Protein AF-A0A9P6K9I5-F1 (afdb_monomer)

Solvent-accessible surface area (backbone atoms only — not comparable to full-atom values): 3533 Å² total; per-residue (Å²): 133,91,85,85,80,89,81,82,86,83,64,94,39,60,72,78,50,75,47,66,47,98,84,66,46,36,39,40,39,37,32,76,61,60,37,39,37,34,30,39,56,38,80,89,80,69,43,81,41,81,77,45,78,43,115

Radius of gyration: 11.49 Å; Cα contacts (8 Å, |Δi|>4): 91; chains: 1; bounding box: 28×22×27 Å

Foldseek 3Di:
DDDDDDDPDPAPADWDDKDADPVNQKIWIDGPNRWIWIWGQDPVVRDIDTPDIHD

pLDDT: mean 87.71, std 8.24, range [53.72, 95.88]

Secondary structure (DSSP, 8-state):
-----------SS-EEEEEE-TTSSEEEEEETTS-EEEEEEETTTTEEEEEEEE-

Sequence (55 aa):
MNQVTKFDGTHEDLIHDVAFNYYGNRLATCSSDQKIKIWDYNETDGVWETNFSIK

InterPro domains:
  IPR001680 WD40 repeat [PF00400] (3-40)
  IPR001680 WD40 repeat [PS50082] (8-49)
  IPR001680 WD40 repeat [SM00320] (1-40)
  IPR015943 WD40/YVTN repeat-like-containing domain superfamily [G3DSA:2.130.10.10] (1-54)
  IPR036322 WD40-repeat-containing domain superfamily [SSF50978] (4-44)
  IPR037363 Sec13/Seh1 family [PTHR11024] (6-50)

Nearest PDB structures (foldseek):
  8adl-assembly1_L  TM=9.374E-01  e=5.306E-04  Saccharomyces cerevisiae
  3f3p-assembly2_E  TM=9.482E-01  e=7.124E-04  Saccharomyces cerevisiae
  3f3p-assembly3_J  TM=9.494E-01  e=9.018E-04  Saccharomyces cerevisiae
  8adl-assembly1_E  TM=9.364E-01  e=7.557E-04  Saccharomyces cerevisiae
  3f3g-assembly1_F  TM=9.437E-01  e=9.565E-04  Saccharomyces cerevisiae

Organism: NCBI:txid979761

Mean predicted aligned error: 4.39 Å

Structure (mmCIF, N/CA/C/O backbone):
data_AF-A0A9P6K9I5-F1
#
_entry.id   AF-A0A9P6K9I5-F1
#
loop_
_atom_site.group_PDB
_atom_site.id
_atom_site.type_symbol
_atom_site.label_atom_id
_atom_site.label_alt_id
_atom_site.label_comp_id
_atom_site.label_asym_id
_atom_site.label_entity_id
_atom_site.label_seq_id
_atom_site.pdbx_PDB_ins_code
_atom_site.Cartn_x
_atom_site.Cartn_y
_atom_site.Cartn_z
_atom_site.occupancy
_atom_site.B_iso_or_equiv
_atom_site.auth_seq_id
_atom_site.auth_comp_id
_atom_site.auth_asym_id
_atom_site.auth_atom_id
_atom_site.pdbx_PDB_model_num
ATOM 1 N N . MET A 1 1 ? -18.931 12.452 5.351 1.00 53.72 1 MET A N 1
ATOM 2 C CA . MET A 1 1 ? -17.864 13.184 4.637 1.00 53.72 1 MET A CA 1
ATOM 3 C C . MET A 1 1 ? -16.919 12.138 4.087 1.00 53.72 1 MET A C 1
ATOM 5 O O . MET A 1 1 ? -16.484 11.307 4.869 1.00 53.72 1 MET A O 1
ATOM 9 N N . ASN A 1 2 ? -16.669 12.121 2.779 1.00 65.06 2 ASN A N 1
ATOM 10 C CA . ASN A 1 2 ? -15.689 11.201 2.202 1.00 65.06 2 ASN A CA 1
ATOM 11 C C . ASN A 1 2 ? -14.306 11.831 2.370 1.00 65.06 2 ASN A C 1
ATOM 13 O O . ASN A 1 2 ? -14.074 12.929 1.866 1.00 65.06 2 ASN A O 1
ATOM 17 N N . GLN A 1 3 ? -13.426 11.170 3.115 1.00 72.31 3 GLN A N 1
ATOM 18 C CA . GLN A 1 3 ? -12.037 11.584 3.265 1.00 72.31 3 GLN A CA 1
ATOM 19 C C . GLN A 1 3 ? -11.234 11.007 2.096 1.00 72.31 3 GLN A C 1
ATOM 21 O O . GLN A 1 3 ? -11.296 9.808 1.833 1.00 72.31 3 GLN A O 1
ATOM 26 N N . VAL A 1 4 ? -10.512 11.864 1.375 1.00 81.50 4 VAL A N 1
ATOM 27 C CA . VAL A 1 4 ? -9.597 11.458 0.304 1.00 81.50 4 VAL A CA 1
ATOM 28 C C . VAL A 1 4 ? -8.192 11.834 0.745 1.00 81.50 4 VAL A C 1
ATOM 30 O O . VAL A 1 4 ? -7.887 13.016 0.894 1.00 81.50 4 VAL A O 1
ATOM 33 N N . THR A 1 5 ? -7.349 10.827 0.950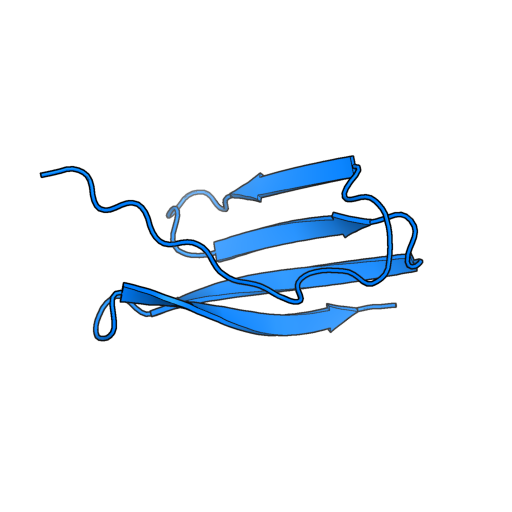 1.00 81.88 5 THR A N 1
ATOM 34 C CA . THR A 1 5 ? -5.954 11.003 1.365 1.00 81.88 5 THR A CA 1
ATOM 35 C C . THR A 1 5 ? -5.043 10.536 0.237 1.00 81.88 5 THR A C 1
ATOM 37 O O . THR A 1 5 ? -5.189 9.421 -0.262 1.00 81.88 5 THR A O 1
ATOM 40 N N . LYS A 1 6 ? -4.100 11.389 -0.172 1.00 82.50 6 LYS A N 1
ATOM 41 C CA . LYS A 1 6 ? -3.030 11.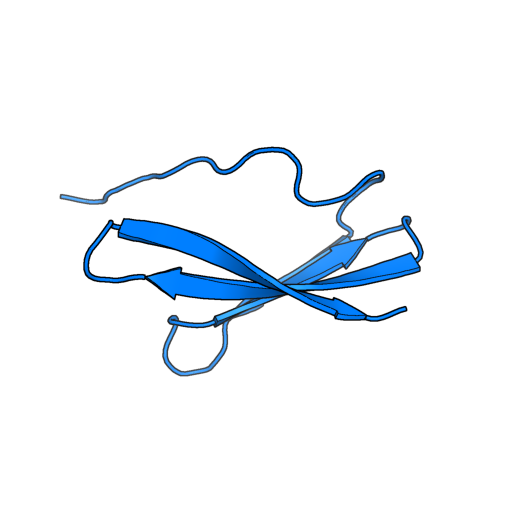025 -1.106 1.00 82.50 6 LYS A CA 1
ATOM 42 C C . LYS A 1 6 ? -1.817 10.558 -0.306 1.00 82.50 6 LYS A C 1
ATOM 44 O O . LYS A 1 6 ? -1.448 11.211 0.665 1.00 82.50 6 LYS A O 1
ATOM 49 N N . PHE A 1 7 ? -1.188 9.474 -0.739 1.00 80.12 7 PHE A N 1
ATOM 50 C CA . PHE A 1 7 ? 0.091 9.012 -0.211 1.00 80.12 7 PHE A CA 1
ATOM 51 C C . PHE A 1 7 ? 1.096 8.909 -1.366 1.00 80.12 7 PHE A C 1
ATOM 53 O O . PHE A 1 7 ? 0.772 8.392 -2.436 1.00 80.12 7 PHE A O 1
ATOM 60 N N . ASP A 1 8 ? 2.281 9.493 -1.180 1.00 79.19 8 ASP A N 1
ATOM 61 C CA . ASP A 1 8 ? 3.335 9.596 -2.197 1.00 79.19 8 ASP A CA 1
ATOM 62 C C . ASP A 1 8 ? 4.381 8.474 -2.040 1.00 79.19 8 ASP A C 1
ATOM 64 O O 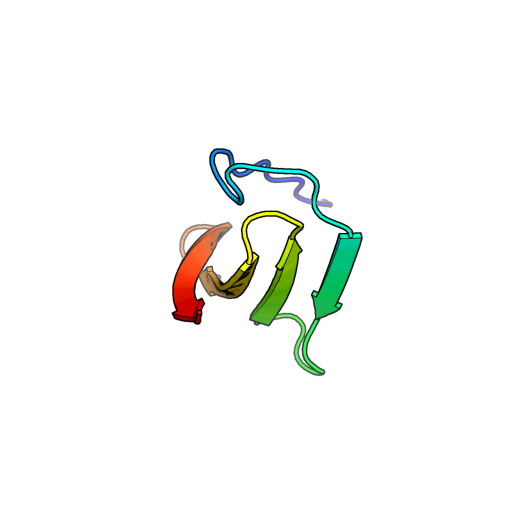. ASP A 1 8 ? 4.472 7.831 -0.996 1.00 79.19 8 ASP A O 1
ATOM 68 N N . GLY A 1 9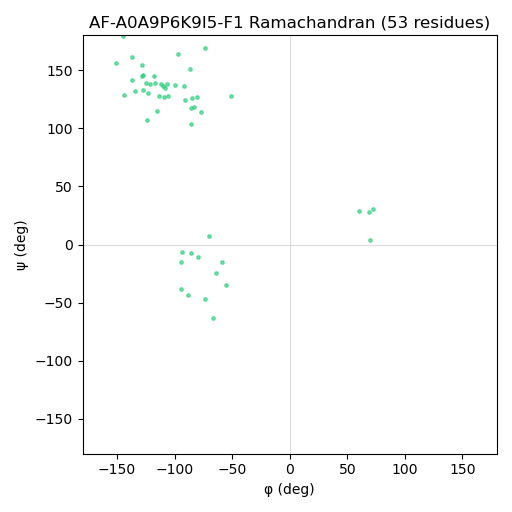 ? 5.201 8.243 -3.074 1.00 72.38 9 GLY A N 1
ATOM 69 C CA . GLY A 1 9 ? 6.357 7.336 -2.987 1.00 72.38 9 GLY A CA 1
ATOM 70 C C . GLY A 1 9 ? 6.010 5.844 -2.928 1.00 72.38 9 GLY A C 1
ATOM 71 O O . GLY A 1 9 ? 6.735 5.060 -2.313 1.00 72.38 9 GLY A O 1
ATOM 72 N N . THR A 1 10 ? 4.899 5.441 -3.549 1.00 82.00 10 THR A N 1
ATOM 73 C CA . THR A 1 10 ? 4.420 4.055 -3.532 1.00 82.00 10 THR A CA 1
ATOM 74 C C . THR A 1 10 ? 5.361 3.118 -4.276 1.00 82.00 10 THR A C 1
ATOM 76 O O . THR A 1 10 ? 5.963 2.261 -3.643 1.00 82.00 10 THR A O 1
ATOM 79 N N . HIS A 1 11 ? 5.550 3.304 -5.576 1.00 90.31 11 HIS A N 1
ATOM 80 C CA . HIS A 1 11 ? 6.412 2.478 -6.416 1.00 90.31 11 HIS A CA 1
ATOM 81 C C . HIS A 1 11 ? 7.399 3.335 -7.210 1.00 90.31 11 HIS A C 1
ATOM 83 O O . HIS A 1 11 ? 7.155 4.517 -7.452 1.00 90.31 11 HIS A O 1
ATOM 89 N N . GLU A 1 12 ? 8.530 2.736 -7.584 1.00 91.50 12 GLU A N 1
ATOM 90 C CA . GLU A 1 12 ? 9.572 3.399 -8.390 1.00 91.50 12 GLU A CA 1
ATOM 91 C C . GLU A 1 12 ? 9.221 3.426 -9.890 1.00 91.50 12 GLU A C 1
ATOM 93 O O . GLU A 1 12 ? 9.869 4.126 -10.665 1.00 91.50 12 GLU A O 1
ATOM 98 N N . ASP A 1 13 ? 8.183 2.688 -10.288 1.00 92.75 13 ASP A N 1
ATOM 99 C CA . ASP A 1 13 ? 7.699 2.569 -11.661 1.00 92.75 13 ASP A CA 1
ATOM 100 C C . ASP A 1 13 ? 6.160 2.429 -11.688 1.00 92.75 13 ASP A C 1
ATOM 102 O O . ASP A 1 13 ? 5.490 2.411 -10.648 1.00 92.75 13 ASP A O 1
ATOM 106 N N . LEU A 1 14 ? 5.585 2.324 -12.885 1.00 92.56 14 LEU A N 1
ATOM 107 C CA . LEU A 1 14 ? 4.153 2.242 -13.147 1.00 92.56 14 LEU A CA 1
ATOM 108 C C . LEU A 1 14 ? 3.466 1.160 -12.314 1.00 92.56 14 LEU A C 1
ATOM 110 O O . LEU A 1 14 ? 3.859 -0.006 -12.325 1.00 92.56 14 LEU A O 1
ATOM 114 N N . ILE A 1 15 ? 2.400 1.563 -11.626 1.00 93.06 15 ILE A N 1
ATOM 115 C CA . ILE A 1 15 ? 1.491 0.657 -10.928 1.00 93.06 15 ILE A CA 1
ATOM 116 C C . ILE A 1 15 ? 0.537 0.074 -11.962 1.00 93.06 15 ILE A C 1
ATOM 118 O O . ILE A 1 15 ? -0.110 0.822 -12.697 1.00 93.06 15 ILE A O 1
ATOM 122 N N . HIS A 1 16 ? 0.439 -1.250 -11.996 1.00 94.31 16 HIS A N 1
ATOM 123 C CA . HIS A 1 16 ? -0.442 -1.952 -12.929 1.00 94.31 16 HIS A CA 1
ATOM 124 C C . HIS A 1 16 ? -1.787 -2.277 -12.314 1.00 94.31 16 HIS A C 1
ATOM 126 O O . HIS A 1 16 ? -2.802 -2.206 -13.000 1.00 94.31 16 HIS A O 1
ATOM 132 N N . ASP A 1 17 ? -1.789 -2.648 -11.034 1.00 94.62 17 ASP A N 1
ATOM 133 C CA . ASP A 1 17 ? -2.993 -3.125 -10.370 1.00 94.62 17 ASP A CA 1
ATOM 134 C C . ASP A 1 17 ? -2.995 -2.823 -8.870 1.00 94.62 17 ASP A C 1
ATOM 136 O O . ASP A 1 17 ? -1.946 -2.642 -8.234 1.00 94.62 17 ASP A O 1
ATOM 140 N N . VAL A 1 18 ? -4.206 -2.769 -8.322 1.00 93.94 18 VAL A N 1
ATOM 141 C CA . VAL A 1 18 ? -4.493 -2.471 -6.927 1.00 93.94 18 VAL A CA 1
ATOM 142 C C . VAL A 1 18 ? -5.691 -3.287 -6.444 1.00 93.94 18 VAL A C 1
ATOM 144 O O . VAL A 1 18 ? -6.760 -3.275 -7.049 1.00 93.94 18 VAL A O 1
ATOM 147 N N . ALA A 1 19 ? -5.530 -3.979 -5.317 1.00 95.88 19 ALA A N 1
ATOM 148 C CA . ALA A 1 19 ? -6.575 -4.827 -4.754 1.00 95.88 19 ALA A CA 1
ATOM 149 C C . ALA A 1 19 ? -6.723 -4.611 -3.247 1.00 95.88 19 ALA A C 1
ATOM 151 O O . ALA A 1 19 ? -5.745 -4.643 -2.500 1.00 95.88 19 ALA A O 1
ATOM 152 N N . PHE A 1 20 ? -7.963 -4.429 -2.796 1.00 95.44 20 PHE A N 1
ATOM 153 C CA . PHE A 1 20 ? -8.295 -4.383 -1.375 1.00 95.44 20 PHE A CA 1
ATOM 154 C C . PHE A 1 20 ? -8.540 -5.785 -0.830 1.00 95.44 20 PHE A C 1
ATOM 156 O O . PHE A 1 20 ? -9.027 -6.674 -1.532 1.00 95.44 20 PHE A O 1
ATOM 163 N N . ASN A 1 21 ? -8.256 -5.973 0.455 1.00 94.50 21 ASN A N 1
ATOM 164 C CA . ASN A 1 21 ? -8.766 -7.136 1.161 1.00 94.50 21 ASN A CA 1
ATOM 165 C C . ASN A 1 21 ? -10.271 -6.992 1.453 1.00 94.50 21 ASN A C 1
ATOM 167 O O . ASN A 1 21 ? -10.857 -5.918 1.335 1.00 94.50 21 ASN A O 1
ATOM 171 N N . TYR A 1 22 ? -10.893 -8.085 1.896 1.00 94.62 22 TYR A N 1
ATOM 172 C CA . TYR A 1 22 ? -12.327 -8.120 2.203 1.00 94.62 22 TYR A CA 1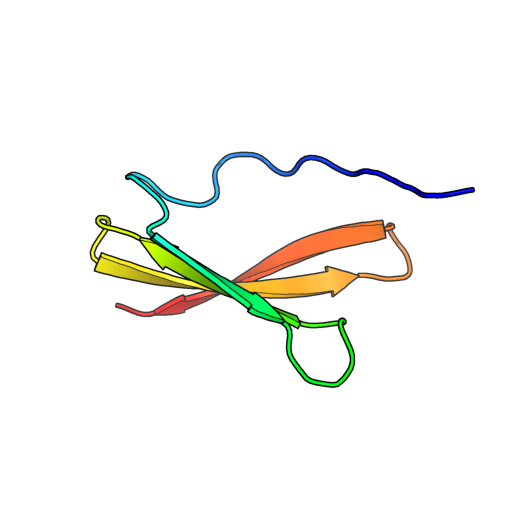
ATOM 173 C C . TYR A 1 22 ? -12.770 -7.054 3.222 1.00 94.62 22 TYR A C 1
ATOM 175 O O . TYR A 1 22 ? -13.868 -6.518 3.121 1.00 94.62 22 TYR A O 1
ATOM 183 N N . TYR A 1 23 ? -11.911 -6.737 4.193 1.00 93.50 23 TYR A N 1
ATOM 184 C CA . TYR A 1 23 ? -12.212 -5.783 5.262 1.00 93.50 23 TYR A CA 1
ATOM 185 C C . TYR A 1 23 ? -11.923 -4.322 4.888 1.00 93.50 23 TYR A C 1
ATOM 187 O O . TYR A 1 23 ? -12.248 -3.432 5.666 1.00 93.50 23 TYR A O 1
ATOM 195 N N . GLY A 1 24 ? -11.299 -4.058 3.736 1.00 91.19 24 GLY A N 1
ATOM 196 C CA . GLY A 1 24 ? -10.917 -2.713 3.297 1.00 91.19 24 GLY A CA 1
ATOM 197 C C . GLY A 1 24 ? -9.785 -2.056 4.097 1.00 91.19 24 GLY A C 1
ATOM 198 O O . GLY A 1 24 ? -9.443 -0.913 3.815 1.00 91.19 24 GLY A O 1
ATOM 199 N N . ASN A 1 25 ? -9.184 -2.755 5.064 1.00 92.12 25 ASN A N 1
ATOM 200 C CA . ASN A 1 25 ? -8.092 -2.233 5.893 1.00 92.12 25 ASN A CA 1
ATOM 201 C C . ASN A 1 25 ? -6.696 -2.575 5.353 1.00 92.12 25 ASN A C 1
ATOM 203 O O . ASN A 1 25 ? -5.702 -2.090 5.888 1.00 92.12 25 ASN A O 1
ATOM 207 N N . ARG A 1 26 ? -6.612 -3.398 4.299 1.00 93.50 26 ARG A N 1
ATOM 208 C CA . ARG A 1 26 ? -5.369 -3.665 3.572 1.00 93.50 26 ARG A CA 1
ATOM 209 C C . ARG A 1 26 ? -5.520 -3.457 2.086 1.00 93.50 26 ARG A C 1
ATOM 211 O O . ARG A 1 26 ? -6.540 -3.820 1.498 1.00 93.50 26 ARG A O 1
ATOM 218 N N . LEU A 1 27 ? -4.442 -2.970 1.493 1.00 93.25 27 LEU A N 1
ATOM 219 C CA . LEU A 1 27 ? -4.306 -2.740 0.067 1.00 93.25 27 LEU A CA 1
ATOM 220 C C . LEU A 1 27 ? -3.032 -3.414 -0.439 1.00 93.25 27 LEU A C 1
ATOM 222 O O . LEU A 1 27 ? -1.973 -3.263 0.161 1.00 93.25 27 LEU A O 1
ATOM 226 N N . ALA A 1 28 ? -3.121 -4.137 -1.546 1.00 93.88 28 ALA A N 1
ATOM 227 C CA . ALA A 1 28 ? -1.967 -4.651 -2.268 1.00 93.88 28 ALA A CA 1
ATOM 228 C C . ALA A 1 28 ? -1.801 -3.874 -3.575 1.00 93.88 28 ALA A C 1
ATOM 230 O O . ALA A 1 28 ? -2.779 -3.662 -4.292 1.00 93.88 28 ALA A O 1
ATOM 231 N N . THR A 1 29 ? -0.572 -3.471 -3.886 1.00 94.31 29 THR A N 1
ATOM 232 C CA . THR A 1 29 ? -0.212 -2.801 -5.142 1.00 94.31 29 THR A CA 1
ATOM 233 C C . THR A 1 29 ? 0.911 -3.558 -5.842 1.00 94.31 29 THR A C 1
ATOM 235 O O . THR A 1 29 ? 1.853 -4.016 -5.192 1.00 94.31 29 THR A O 1
ATOM 238 N N . CYS A 1 30 ? 0.813 -3.691 -7.166 1.00 94.06 30 CYS A N 1
ATOM 239 C CA . CYS A 1 30 ? 1.826 -4.328 -8.011 1.00 94.06 30 CYS A CA 1
ATOM 240 C C . CYS A 1 30 ? 2.322 -3.344 -9.077 1.00 94.06 30 CYS A C 1
ATOM 242 O O . CYS A 1 30 ? 1.522 -2.621 -9.678 1.00 94.06 30 CYS A O 1
ATOM 244 N N . SER A 1 31 ? 3.631 -3.320 -9.320 1.00 94.69 31 SER A N 1
ATOM 245 C CA . SER A 1 31 ? 4.279 -2.368 -10.226 1.00 94.69 31 SER A CA 1
ATOM 246 C C . SER A 1 31 ? 5.336 -3.030 -11.113 1.00 94.69 31 SER A C 1
ATOM 248 O O . SER A 1 31 ? 5.836 -4.118 -10.824 1.00 94.69 31 SER A O 1
ATOM 250 N N . SER A 1 32 ? 5.696 -2.343 -12.202 1.00 95.12 32 SER A N 1
ATOM 251 C CA . SER A 1 32 ? 6.876 -2.642 -13.026 1.00 95.12 32 SER A CA 1
ATOM 252 C C . SER A 1 32 ? 8.200 -2.590 -12.257 1.00 95.12 32 SER A C 1
ATOM 254 O O . SER A 1 32 ? 9.192 -3.132 -12.743 1.00 95.12 32 SER A O 1
ATOM 256 N N . ASP A 1 33 ? 8.233 -2.006 -11.053 1.00 92.62 33 ASP A N 1
ATOM 257 C CA . ASP A 1 33 ? 9.427 -1.966 -10.197 1.00 92.62 33 ASP A CA 1
ATOM 258 C C . ASP A 1 33 ? 9.812 -3.333 -9.596 1.00 92.62 33 ASP A C 1
ATOM 260 O O . ASP A 1 33 ? 10.740 -3.422 -8.785 1.00 92.62 33 ASP A O 1
ATOM 264 N N . GLN A 1 34 ? 9.122 -4.398 -10.027 1.00 92.25 34 GLN A N 1
ATOM 265 C CA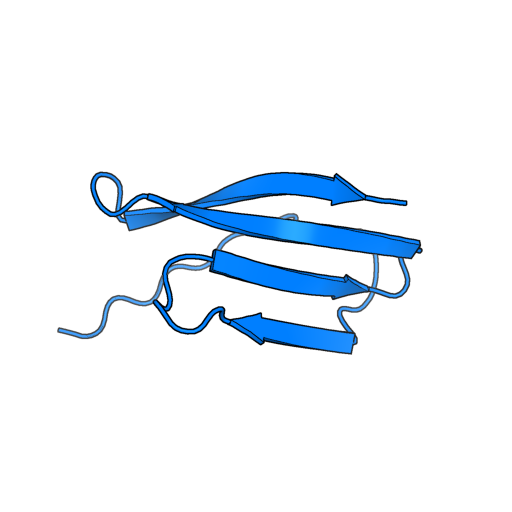 . GLN A 1 34 ? 9.303 -5.786 -9.603 1.00 92.25 34 GLN A CA 1
ATOM 266 C C . GLN A 1 34 ? 9.077 -5.962 -8.102 1.00 92.25 34 GLN A C 1
ATOM 268 O O . GLN A 1 34 ? 9.690 -6.823 -7.472 1.00 92.25 34 GLN A O 1
ATOM 273 N N . LYS A 1 35 ? 8.223 -5.122 -7.509 1.00 92.00 35 LYS A N 1
ATOM 274 C CA . LYS A 1 35 ? 7.838 -5.237 -6.109 1.00 92.00 35 LYS A CA 1
ATOM 275 C C . LYS A 1 35 ? 6.326 -5.249 -5.973 1.00 92.00 35 LYS A C 1
ATOM 277 O O . LYS A 1 35 ? 5.592 -4.549 -6.671 1.00 92.00 35 LYS A O 1
ATOM 282 N N . ILE A 1 36 ? 5.869 -6.013 -4.992 1.00 92.56 36 ILE A N 1
ATOM 283 C CA . ILE A 1 36 ? 4.507 -5.930 -4.476 1.00 92.56 36 ILE A CA 1
ATOM 284 C C . ILE A 1 36 ? 4.585 -5.232 -3.127 1.00 92.56 36 ILE A C 1
ATOM 286 O O . ILE A 1 36 ? 5.363 -5.640 -2.258 1.00 92.56 36 ILE A O 1
ATOM 290 N N . LYS A 1 37 ? 3.780 -4.187 -2.943 1.00 92.12 37 LYS A N 1
ATOM 291 C CA . LYS A 1 37 ? 3.674 -3.493 -1.660 1.00 92.12 37 LYS A CA 1
ATOM 292 C C .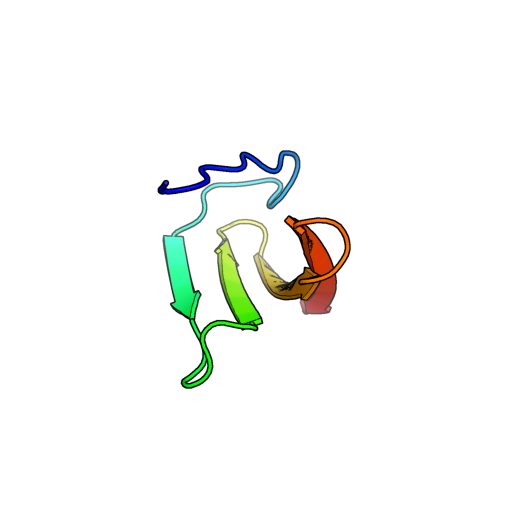 LYS A 1 37 ? 2.327 -3.746 -1.016 1.00 92.12 37 LYS A C 1
ATOM 294 O O . LYS A 1 37 ? 1.294 -3.712 -1.681 1.00 92.12 37 LYS A O 1
ATOM 299 N N . ILE A 1 38 ? 2.361 -4.015 0.285 1.00 92.75 38 ILE A N 1
ATOM 300 C CA . ILE A 1 38 ? 1.174 -4.192 1.115 1.00 92.75 38 ILE A CA 1
ATOM 301 C C . ILE A 1 38 ? 1.064 -2.997 2.044 1.00 92.75 38 ILE A C 1
ATOM 303 O O . ILE A 1 38 ? 2.009 -2.679 2.769 1.00 92.75 38 ILE A O 1
ATOM 307 N N . TRP A 1 39 ? -0.103 -2.375 2.027 1.00 92.19 39 TRP A N 1
ATOM 308 C CA . TRP A 1 39 ? -0.436 -1.215 2.827 1.00 92.19 39 TRP A CA 1
ATOM 309 C C . TRP A 1 39 ? -1.478 -1.594 3.866 1.00 92.19 39 TRP A C 1
ATOM 311 O O . TRP A 1 39 ? -2.441 -2.294 3.543 1.00 92.19 39 TRP A O 1
ATOM 321 N N . ASP A 1 40 ? -1.302 -1.105 5.085 1.00 92.38 40 ASP A N 1
ATOM 322 C CA . ASP A 1 40 ? -2.304 -1.166 6.143 1.00 92.38 40 ASP A CA 1
ATOM 323 C C . ASP A 1 40 ? -2.898 0.231 6.350 1.00 92.38 40 ASP A C 1
ATOM 325 O O . ASP A 1 40 ? -2.187 1.240 6.327 1.00 92.38 40 ASP A O 1
ATOM 329 N N . TYR A 1 41 ? -4.215 0.286 6.536 1.00 91.75 41 TYR A N 1
ATOM 330 C CA . TYR A 1 41 ? -4.911 1.509 6.906 1.00 91.75 41 TYR A CA 1
ATOM 331 C C . TYR A 1 41 ? -4.879 1.681 8.422 1.00 91.75 41 TYR A C 1
ATOM 333 O O . TYR A 1 41 ? -5.436 0.867 9.162 1.00 91.75 41 TYR A O 1
ATOM 341 N N . ASN A 1 42 ? -4.245 2.752 8.886 1.00 89.12 42 ASN A N 1
ATOM 342 C CA . ASN A 1 42 ? -4.296 3.155 10.281 1.00 89.12 42 ASN A CA 1
ATOM 343 C C . ASN A 1 42 ? -5.542 4.026 10.496 1.00 89.12 42 ASN A C 1
ATOM 345 O O . ASN A 1 42 ? -5.564 5.196 10.120 1.00 89.12 42 ASN A O 1
ATOM 349 N N . GLU A 1 43 ? -6.581 3.453 11.111 1.00 85.19 43 GLU A N 1
ATOM 350 C CA . GLU A 1 43 ? -7.848 4.145 11.402 1.00 85.19 43 GLU A CA 1
ATOM 351 C C . GLU A 1 43 ? -7.691 5.319 12.379 1.00 85.19 43 GLU A C 1
ATOM 353 O O . GLU A 1 43 ? -8.507 6.239 12.365 1.00 85.19 43 GLU A O 1
ATOM 358 N N . THR A 1 44 ? -6.652 5.304 13.219 1.00 85.75 44 THR A N 1
ATOM 359 C CA . THR A 1 44 ? -6.424 6.347 14.232 1.00 85.75 44 THR A CA 1
ATOM 360 C C . THR A 1 44 ? -5.929 7.629 13.579 1.00 85.75 44 THR A C 1
ATOM 362 O O . THR A 1 44 ? -6.443 8.711 13.855 1.00 85.75 44 THR A O 1
ATOM 365 N N . ASP A 1 45 ? -4.952 7.490 12.683 1.00 84.50 45 ASP A N 1
ATOM 366 C CA . ASP A 1 45 ? -4.310 8.617 12.005 1.00 84.50 45 ASP A CA 1
ATOM 367 C C . ASP A 1 45 ? -4.948 8.916 10.635 1.00 84.50 45 ASP A C 1
ATOM 369 O O . ASP A 1 45 ? -4.749 9.987 10.062 1.00 84.50 45 ASP A O 1
ATOM 373 N N . GLY A 1 46 ? -5.746 7.986 10.100 1.00 84.88 46 GLY A N 1
ATOM 374 C CA . GLY A 1 46 ? -6.364 8.083 8.777 1.00 84.88 46 GLY A CA 1
ATOM 375 C C . GLY A 1 46 ? -5.354 7.979 7.629 1.00 84.88 46 GLY A C 1
ATOM 376 O O . GLY A 1 46 ? -5.578 8.554 6.556 1.00 84.88 46 GLY A O 1
ATOM 377 N N . VAL A 1 47 ? -4.238 7.279 7.854 1.00 85.75 47 VAL A N 1
ATOM 378 C CA . VAL A 1 47 ? -3.088 7.198 6.940 1.00 85.75 47 VAL A CA 1
ATOM 379 C C . VAL A 1 47 ? -2.867 5.759 6.468 1.00 85.75 47 VAL A C 1
ATOM 381 O O . VAL A 1 47 ? -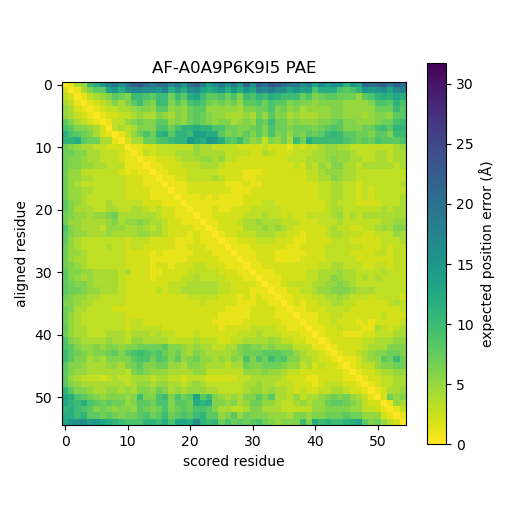3.089 4.803 7.208 1.00 85.75 47 VAL A O 1
ATOM 384 N N . TRP A 1 48 ? -2.427 5.614 5.216 1.00 88.44 48 TRP A N 1
ATOM 385 C CA . TRP A 1 48 ? -1.956 4.348 4.656 1.00 88.44 48 TRP A CA 1
ATOM 386 C C . TRP A 1 48 ? -0.452 4.207 4.867 1.00 88.44 48 TRP A C 1
ATOM 388 O O . TRP A 1 48 ? 0.320 5.054 4.418 1.00 88.44 48 TRP A O 1
ATOM 398 N N . GLU A 1 49 ? -0.038 3.114 5.498 1.00 88.88 49 GLU A N 1
ATOM 399 C CA . GLU A 1 49 ? 1.368 2.824 5.775 1.00 88.88 49 GLU A CA 1
ATOM 400 C C . GLU A 1 49 ? 1.810 1.558 5.043 1.00 88.88 49 GLU A C 1
ATOM 402 O O . GLU A 1 49 ? 1.081 0.570 4.987 1.00 88.88 49 GLU A O 1
ATOM 407 N N . THR A 1 50 ? 3.018 1.576 4.472 1.00 87.75 50 THR A N 1
ATOM 408 C CA . THR A 1 50 ? 3.603 0.395 3.824 1.00 87.75 50 THR A CA 1
ATOM 409 C C . THR A 1 50 ? 4.122 -0.569 4.885 1.00 87.75 50 THR A C 1
ATOM 411 O O . THR A 1 50 ? 5.099 -0.281 5.570 1.00 87.75 50 THR A O 1
ATOM 414 N N . ASN A 1 51 ? 3.512 -1.745 4.987 1.00 81.19 51 ASN A N 1
ATOM 415 C CA . ASN A 1 51 ? 3.932 -2.772 5.937 1.00 81.19 51 ASN A CA 1
ATOM 416 C C . ASN A 1 51 ? 5.003 -3.687 5.331 1.00 81.19 51 ASN A C 1
ATOM 418 O O . ASN A 1 51 ? 6.028 -3.968 5.948 1.00 81.19 51 ASN A O 1
ATOM 422 N N . PHE A 1 52 ? 4.813 -4.089 4.071 1.00 78.69 52 PHE A N 1
ATOM 423 C CA . PHE A 1 52 ? 5.720 -5.014 3.396 1.00 78.69 52 PHE A CA 1
ATOM 424 C C . PHE A 1 52 ? 6.014 -4.583 1.966 1.00 78.69 52 PHE A C 1
ATOM 426 O O . PHE A 1 52 ? 5.127 -4.141 1.242 1.00 78.69 52 PHE A O 1
ATOM 433 N N . SER A 1 53 ? 7.266 -4.783 1.557 1.00 84.44 53 SER A N 1
ATOM 434 C CA . SER A 1 53 ? 7.714 -4.679 0.172 1.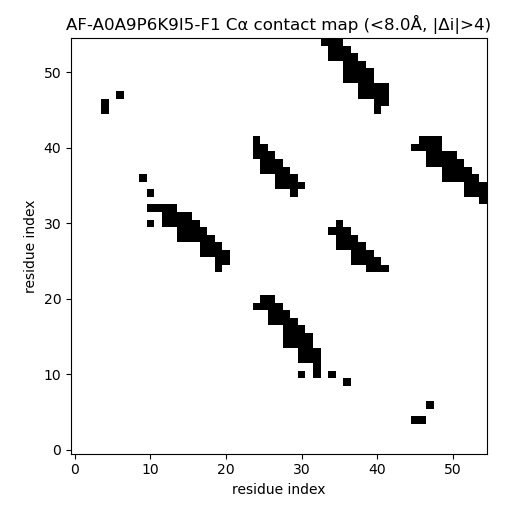00 84.44 53 SER A CA 1
ATOM 435 C C . SER A 1 53 ? 8.364 -6.003 -0.203 1.00 84.44 53 SER A C 1
ATOM 437 O O . SER A 1 53 ? 9.460 -6.316 0.260 1.00 84.44 53 SER A O 1
ATOM 439 N N . ILE A 1 54 ? 7.671 -6.779 -1.024 1.00 83.62 54 ILE A N 1
ATOM 440 C CA . ILE A 1 54 ? 8.081 -8.118 -1.447 1.00 83.62 54 ILE A CA 1
ATOM 441 C C . ILE A 1 54 ? 8.696 -8.005 -2.845 1.00 83.62 54 ILE A C 1
ATOM 443 O O . ILE A 1 54 ? 8.172 -7.257 -3.667 1.00 83.62 54 ILE A O 1
ATOM 447 N N . LYS A 1 55 ? 9.810 -8.706 -3.082 1.00 75.38 55 LYS A N 1
ATOM 448 C CA . LYS A 1 55 ? 10.423 -8.892 -4.407 1.00 75.38 55 LYS A CA 1
ATOM 449 C C . LYS A 1 55 ? 9.960 -10.204 -5.023 1.00 75.38 55 LYS A C 1
ATOM 451 O O . LYS A 1 55 ? 9.838 -11.173 -4.240 1.00 75.38 55 LYS A O 1
#